Protein AF-A0A6S6RVY9-F1 (afdb_monomer_lite)

Foldseek 3Di:
DAPAPPVPPDADPPVPDPDDDDFDCVVPHDLVSLVVVLVVDAAPAEDEDADWDQAPPRFTAWPCLPVSVLVVLLVSVVRRYAYETERTPGPDDCVPPSNVVCCPPPPHSDSNYHYDYDDDPVD

Structure (mmCIF, N/CA/C/O backbone):
data_AF-A0A6S6RVY9-F1
#
_entry.id   AF-A0A6S6RVY9-F1
#
loop_
_atom_site.group_PDB
_atom_site.id
_atom_site.type_symbol
_atom_site.label_atom_id
_atom_site.label_alt_id
_atom_site.label_comp_id
_atom_site.label_asym_id
_atom_site.label_entity_id
_atom_site.label_seq_id
_atom_site.pdbx_PDB_ins_code
_atom_site.Cartn_x
_atom_site.Cartn_y
_atom_site.Cartn_z
_atom_site.occupancy
_atom_site.B_iso_or_equiv
_atom_site.auth_seq_id
_atom_site.auth_comp_id
_atom_site.auth_asym_id
_atom_site.auth_atom_id
_atom_site.pdbx_PDB_model_num
ATOM 1 N N . MET A 1 1 ? -2.354 11.358 9.213 1.00 67.19 1 MET A N 1
ATOM 2 C CA . MET A 1 1 ? -3.683 10.731 9.026 1.00 67.19 1 MET A CA 1
ATOM 3 C C . MET A 1 1 ? -4.571 10.751 10.278 1.00 67.19 1 MET A C 1
ATOM 5 O O . MET A 1 1 ? -5.687 11.242 10.182 1.00 67.19 1 MET A O 1
ATOM 9 N N . TYR A 1 2 ? -4.094 10.284 11.440 1.00 80.94 2 TYR A N 1
ATOM 10 C CA . TYR A 1 2 ? -4.879 10.172 12.687 1.00 80.94 2 TYR A CA 1
ATOM 11 C C . TYR A 1 2 ? -4.767 11.288 13.764 1.00 80.94 2 TYR A C 1
ATOM 13 O O . TYR A 1 2 ? -5.595 11.259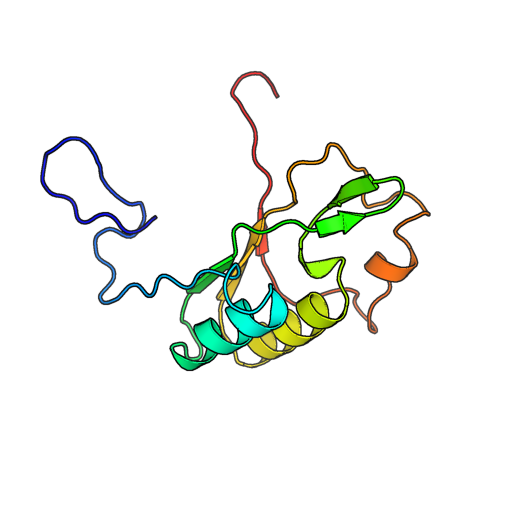 14.666 1.00 80.94 2 TYR A O 1
ATOM 21 N N . PRO A 1 3 ? -3.815 12.255 13.764 1.00 80.56 3 PRO A N 1
ATOM 22 C CA . PRO A 1 3 ? -3.598 13.126 14.929 1.00 80.56 3 PRO A CA 1
ATOM 23 C C . PRO A 1 3 ? -4.892 13.691 15.522 1.00 80.56 3 PRO A C 1
ATOM 25 O O . PRO A 1 3 ? -5.663 14.342 14.809 1.00 80.56 3 PRO A O 1
ATOM 28 N N . LYS A 1 4 ? -5.128 13.414 16.812 1.00 85.50 4 LYS A N 1
ATOM 29 C CA . LYS A 1 4 ? -6.283 13.946 17.536 1.00 85.50 4 LYS A CA 1
ATOM 30 C C . LYS A 1 4 ? -6.247 15.467 17.458 1.00 85.50 4 LYS A C 1
ATOM 32 O O . LYS A 1 4 ? -5.183 16.068 17.591 1.00 85.50 4 LYS A O 1
ATOM 37 N N . ASP A 1 5 ? -7.407 16.079 17.262 1.00 87.38 5 ASP A N 1
ATOM 38 C CA . ASP A 1 5 ? -7.510 17.532 17.295 1.00 87.38 5 ASP A CA 1
ATOM 39 C C . ASP A 1 5 ? -7.257 18.025 18.726 1.00 87.38 5 ASP A C 1
ATOM 41 O O . ASP A 1 5 ? -8.042 17.765 19.639 1.00 87.38 5 ASP A O 1
ATOM 45 N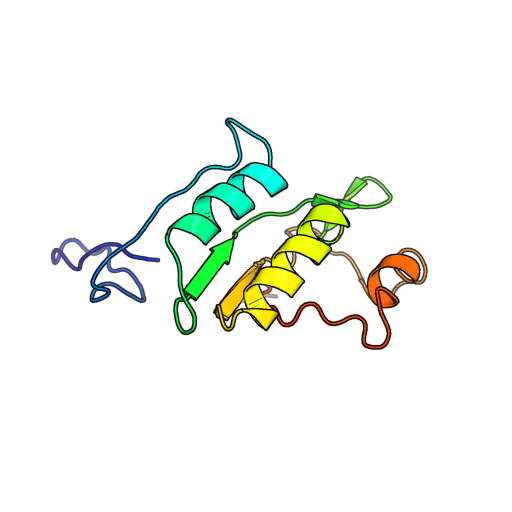 N . MET A 1 6 ? -6.115 18.681 18.920 1.00 87.94 6 MET A N 1
ATOM 46 C CA . MET A 1 6 ? -5.710 19.269 20.198 1.00 87.94 6 MET A CA 1
ATOM 47 C C . MET A 1 6 ? -5.816 20.800 20.192 1.00 87.94 6 MET A C 1
ATOM 49 O O . MET A 1 6 ? -5.389 21.434 21.153 1.00 87.94 6 MET A O 1
ATOM 53 N N . GLY A 1 7 ? -6.321 21.415 19.113 1.00 89.12 7 GLY A N 1
ATOM 54 C CA . GLY A 1 7 ? -6.342 22.876 18.966 1.00 89.12 7 GLY A CA 1
ATOM 55 C C . GLY A 1 7 ? -4.961 23.516 18.750 1.00 89.12 7 GLY A C 1
ATOM 56 O O . GLY A 1 7 ? -4.824 24.728 18.869 1.00 89.12 7 GLY A O 1
ATOM 57 N N . LEU A 1 8 ? -3.936 22.719 18.422 1.00 90.81 8 LEU A N 1
ATOM 58 C CA . LEU A 1 8 ? -2.542 23.162 18.241 1.00 90.81 8 LEU A CA 1
ATOM 59 C C . LEU A 1 8 ? -2.133 23.307 16.762 1.00 90.81 8 LEU A C 1
ATOM 61 O O . LEU A 1 8 ? -0.950 23.360 16.443 1.00 90.81 8 LEU A O 1
ATOM 65 N N . GLY A 1 9 ? -3.105 23.325 15.846 1.00 90.56 9 GLY A N 1
ATOM 66 C CA . GLY A 1 9 ? -2.858 23.473 14.406 1.00 90.56 9 GLY A CA 1
ATOM 67 C C . GLY A 1 9 ? -2.472 22.185 13.668 1.00 90.56 9 GLY A C 1
ATOM 68 O O . GLY A 1 9 ? -2.238 22.230 12.465 1.00 90.56 9 GLY A O 1
ATOM 69 N N . ILE A 1 10 ? -2.450 21.033 14.346 1.00 89.31 10 ILE A N 1
ATOM 70 C CA . ILE A 1 10 ? -2.264 19.714 13.724 1.00 89.31 10 ILE A CA 1
ATOM 71 C C . ILE A 1 10 ? -3.536 18.898 13.941 1.00 89.31 10 ILE A C 1
ATOM 73 O O . ILE A 1 10 ? -3.857 18.528 15.070 1.00 89.31 10 ILE A O 1
ATOM 77 N N . LYS A 1 11 ? -4.251 18.609 12.852 1.00 89.75 11 LYS A N 1
ATOM 78 C CA . LYS A 1 11 ? -5.495 17.835 12.857 1.00 89.75 11 LYS A CA 1
ATOM 79 C C . LYS A 1 11 ? -5.446 16.763 11.777 1.00 89.75 11 LYS A C 1
ATOM 81 O O . LYS A 1 11 ? -5.224 17.063 10.606 1.00 89.75 11 LYS A O 1
ATOM 86 N N . GLY A 1 12 ? -5.622 15.506 12.172 1.00 89.81 12 GLY A N 1
ATOM 87 C CA . GLY A 1 12 ? -5.717 14.389 11.238 1.00 89.81 12 GLY A CA 1
ATOM 88 C C . GLY A 1 12 ? -7.025 14.399 10.449 1.00 89.81 12 GLY A C 1
ATOM 89 O O . GLY A 1 12 ? -8.046 14.862 10.944 1.00 89.81 12 GLY A O 1
ATOM 90 N N . LEU A 1 13 ? -7.008 13.823 9.244 1.00 89.62 13 LEU A N 1
ATOM 91 C CA . LEU A 1 13 ? -8.215 13.610 8.438 1.00 89.62 13 LEU A CA 1
ATOM 92 C C . LEU A 1 13 ? -9.242 12.739 9.180 1.00 89.62 13 LEU A C 1
ATOM 94 O O . LEU A 1 13 ? -10.438 12.992 9.103 1.00 89.62 13 LEU A O 1
ATOM 98 N N . VAL A 1 14 ? -8.759 11.751 9.941 1.00 89.94 14 VAL A N 1
ATOM 99 C CA . VAL A 1 14 ? -9.586 10.797 10.698 1.00 89.94 14 VAL A CA 1
ATOM 100 C C . VAL A 1 14 ? -9.379 10.976 12.207 1.00 89.94 14 VAL A C 1
ATOM 102 O O . VAL A 1 14 ? -9.232 10.018 12.957 1.00 89.94 14 VAL A O 1
ATOM 105 N N . HIS A 1 15 ? -9.333 12.231 12.666 1.00 89.12 15 HIS A N 1
ATOM 106 C CA . HIS A 1 15 ? -9.042 12.604 14.061 1.00 89.12 15 HIS A CA 1
ATOM 107 C C . HIS A 1 15 ? -10.074 12.115 15.102 1.00 89.12 15 HIS A C 1
ATOM 109 O O . HIS A 1 15 ? -9.879 12.330 16.299 1.00 89.12 15 HIS A O 1
ATOM 115 N N . GLY A 1 16 ? -11.191 11.537 14.650 1.00 88.75 16 GLY A N 1
ATOM 116 C CA . GLY A 1 16 ? -12.243 10.947 15.479 1.00 88.75 16 GLY A CA 1
ATOM 117 C C . GLY A 1 16 ? -12.338 9.423 15.380 1.00 88.75 16 GLY A C 1
ATOM 118 O O . GLY A 1 16 ? -13.316 8.874 15.868 1.00 88.75 16 GLY A O 1
ATOM 119 N N . ALA A 1 17 ? -11.384 8.745 14.730 1.00 87.31 17 ALA A N 1
ATOM 120 C CA . ALA A 1 17 ? -11.364 7.283 14.720 1.00 87.31 17 ALA A CA 1
ATOM 121 C C . ALA A 1 17 ? -11.141 6.724 16.137 1.00 87.31 17 ALA A C 1
ATOM 123 O O . ALA A 1 17 ? -10.417 7.315 16.939 1.00 87.31 17 ALA A O 1
ATOM 124 N N . ASP A 1 18 ? -11.730 5.564 16.425 1.00 87.06 18 ASP A N 1
ATOM 125 C CA . ASP A 1 18 ? -11.644 4.942 17.750 1.00 87.06 18 ASP A CA 1
ATOM 126 C C . ASP A 1 18 ? -10.241 4.408 18.059 1.00 87.06 18 ASP A C 1
ATOM 128 O O . ASP A 1 18 ? -9.806 4.374 19.211 1.00 87.06 18 ASP A O 1
ATOM 132 N N . THR A 1 19 ? -9.521 3.929 17.043 1.00 89.81 19 THR A N 1
ATOM 133 C CA . THR A 1 19 ? -8.200 3.315 17.206 1.00 89.81 19 THR A CA 1
ATOM 134 C C . THR A 1 19 ? -7.350 3.504 15.955 1.00 89.81 19 THR A C 1
ATOM 136 O O . THR A 1 19 ? -7.849 3.502 14.833 1.00 89.81 19 THR A O 1
ATOM 139 N N . PHE A 1 20 ? -6.039 3.646 16.160 1.00 91.44 20 PHE A N 1
ATOM 140 C CA . PHE A 1 20 ? -5.038 3.695 15.101 1.00 91.44 20 PHE A CA 1
ATOM 141 C C . PHE A 1 20 ? -3.854 2.796 15.455 1.00 91.44 20 PHE A C 1
ATOM 143 O O . PHE A 1 20 ? -3.271 2.920 16.534 1.00 91.44 20 PHE A O 1
ATOM 150 N N . TYR A 1 21 ? -3.468 1.932 14.517 1.00 93.19 21 TYR A N 1
ATOM 151 C CA . TYR A 1 21 ? -2.293 1.077 14.633 1.00 93.19 21 TYR A CA 1
ATOM 152 C C . TYR A 1 21 ? -1.211 1.544 13.658 1.00 93.19 21 TYR A C 1
ATOM 154 O O . TYR A 1 21 ? -1.398 1.518 12.445 1.00 93.19 21 TYR A O 1
ATOM 162 N N . GLY A 1 22 ? -0.060 1.955 14.193 1.00 93.44 22 GLY A N 1
ATOM 163 C CA . GLY A 1 22 ? 1.133 2.244 13.399 1.00 93.44 22 GLY A CA 1
ATOM 164 C C . GLY A 1 22 ? 2.039 1.019 13.330 1.00 93.44 22 GLY A C 1
ATOM 165 O O . GLY A 1 22 ? 2.536 0.562 14.360 1.00 93.44 22 GLY A O 1
ATOM 166 N N . VAL A 1 23 ? 2.285 0.498 12.127 1.00 94.88 23 VAL A N 1
ATOM 167 C CA . VAL A 1 23 ? 3.199 -0.631 11.905 1.00 94.88 23 VAL A CA 1
ATOM 168 C C . VAL A 1 23 ? 4.272 -0.219 10.904 1.00 94.88 23 VAL A C 1
ATOM 170 O O . VAL A 1 23 ? 3.967 0.208 9.798 1.00 94.88 23 VAL A O 1
ATOM 173 N N . SER A 1 24 ? 5.539 -0.348 11.299 1.00 93.69 24 SER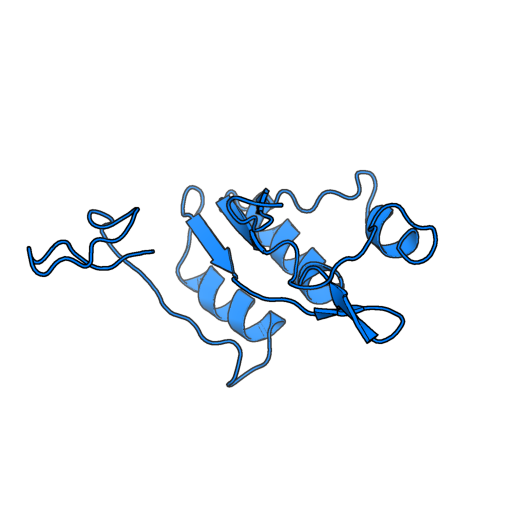 A N 1
ATOM 174 C CA . SER A 1 24 ? 6.681 -0.118 10.410 1.00 93.69 24 SER A CA 1
ATOM 175 C C . SER A 1 24 ? 7.069 -1.409 9.694 1.00 93.69 24 SER A C 1
ATOM 177 O O . SER A 1 24 ? 7.111 -2.474 10.316 1.00 93.69 24 SER A O 1
ATOM 179 N N . GLU A 1 25 ? 7.411 -1.311 8.410 1.00 92.50 25 GLU A N 1
ATOM 180 C CA . GLU A 1 25 ? 8.019 -2.419 7.668 1.00 92.50 25 GLU A CA 1
ATOM 181 C C . GLU A 1 25 ? 9.497 -2.649 8.016 1.00 92.50 25 GLU A C 1
ATOM 183 O O . GLU A 1 25 ? 9.990 -3.762 7.847 1.00 92.50 25 GLU A O 1
ATOM 188 N N . ALA A 1 26 ? 10.206 -1.637 8.533 1.00 91.31 26 ALA A N 1
ATOM 189 C CA . ALA A 1 26 ? 11.661 -1.674 8.713 1.00 91.31 26 ALA A CA 1
ATOM 190 C C . ALA A 1 26 ? 12.182 -2.892 9.510 1.00 91.31 26 ALA A C 1
ATOM 192 O O . ALA A 1 26 ? 13.217 -3.436 9.129 1.00 91.31 26 ALA A O 1
ATOM 193 N N . PRO A 1 27 ? 11.495 -3.385 10.565 1.00 91.94 27 PRO A N 1
ATOM 194 C CA . PRO A 1 27 ? 11.987 -4.525 11.340 1.00 91.94 27 PRO A CA 1
ATOM 195 C C . PRO A 1 27 ? 11.893 -5.886 10.637 1.00 91.94 27 PRO A C 1
ATOM 197 O O . PRO A 1 27 ? 12.561 -6.822 11.064 1.00 91.94 27 PRO A O 1
ATOM 200 N N . ALA A 1 28 ? 11.019 -6.041 9.637 1.00 86.94 28 ALA A N 1
ATOM 201 C CA . ALA A 1 28 ? 10.657 -7.364 9.109 1.00 86.94 28 ALA A CA 1
ATOM 202 C C . ALA A 1 28 ? 10.509 -7.421 7.579 1.00 86.94 28 ALA A C 1
ATOM 204 O O . ALA A 1 28 ? 10.242 -8.489 7.024 1.00 86.94 28 ALA A O 1
ATOM 205 N N . GLY A 1 29 ? 10.672 -6.288 6.899 1.00 92.94 29 GLY A N 1
ATOM 206 C CA . GLY A 1 29 ? 10.354 -6.127 5.491 1.00 92.94 29 GLY A CA 1
ATOM 207 C C . GLY A 1 29 ? 8.856 -5.953 5.239 1.00 92.94 29 GLY A C 1
ATOM 208 O O . GLY A 1 29 ? 7.999 -6.200 6.091 1.00 92.94 29 GLY A O 1
ATOM 209 N N . ARG A 1 30 ? 8.545 -5.530 4.018 1.00 93.88 30 ARG A N 1
ATOM 210 C CA . ARG A 1 30 ? 7.228 -5.035 3.624 1.00 93.88 30 ARG A CA 1
ATOM 211 C C . ARG A 1 30 ? 6.077 -6.013 3.801 1.00 93.88 30 ARG A C 1
ATOM 213 O O . ARG A 1 30 ? 5.092 -5.689 4.452 1.00 93.88 30 ARG A O 1
ATOM 220 N N . VAL A 1 31 ? 6.223 -7.221 3.251 1.00 96.12 31 VAL A N 1
ATOM 221 C CA . VAL A 1 31 ? 5.191 -8.272 3.312 1.00 96.12 31 VAL A CA 1
ATOM 222 C C . VAL A 1 31 ? 4.875 -8.615 4.767 1.00 96.12 31 VAL A C 1
ATOM 224 O O . VAL A 1 31 ? 3.714 -8.657 5.153 1.00 96.12 31 VAL A O 1
ATOM 227 N N . ASN A 1 32 ? 5.904 -8.784 5.602 1.00 96.31 32 ASN A N 1
ATOM 228 C CA . ASN A 1 32 ? 5.723 -9.116 7.014 1.00 96.31 32 ASN A CA 1
ATOM 229 C C . ASN A 1 32 ? 5.147 -7.944 7.819 1.00 96.31 32 ASN A C 1
ATOM 231 O O . ASN A 1 32 ? 4.351 -8.164 8.731 1.00 96.31 32 ASN A O 1
ATOM 235 N N . GLY A 1 33 ? 5.524 -6.705 7.489 1.00 96.69 33 GLY A N 1
ATOM 236 C CA . GLY A 1 33 ? 4.923 -5.500 8.061 1.00 96.69 33 GLY A CA 1
ATOM 237 C C . GLY A 1 33 ? 3.425 -5.420 7.766 1.00 96.69 33 GLY A C 1
ATOM 238 O O . GLY A 1 33 ? 2.632 -5.233 8.688 1.00 96.69 33 GLY A O 1
ATOM 239 N N . ILE A 1 34 ? 3.037 -5.660 6.510 1.00 97.31 34 ILE A N 1
ATOM 240 C CA . ILE A 1 34 ? 1.633 -5.726 6.085 1.00 97.31 34 ILE A CA 1
ATOM 241 C C . ILE A 1 34 ? 0.910 -6.867 6.806 1.00 97.31 34 ILE A C 1
ATOM 243 O O . ILE A 1 34 ? -0.086 -6.623 7.479 1.00 97.31 34 ILE A O 1
ATOM 247 N N . ALA A 1 35 ? 1.455 -8.085 6.783 1.00 97.06 35 ALA A N 1
ATOM 248 C CA . ALA A 1 35 ? 0.871 -9.234 7.475 1.00 97.06 35 ALA A CA 1
ATOM 249 C C . ALA A 1 35 ? 0.677 -8.980 8.977 1.00 97.06 35 ALA A C 1
ATOM 251 O O . ALA A 1 35 ? -0.299 -9.432 9.572 1.00 97.06 35 ALA A O 1
ATOM 252 N N . LYS A 1 36 ? 1.599 -8.251 9.616 1.00 97.19 36 LYS A N 1
ATOM 253 C CA . LYS A 1 36 ? 1.470 -7.851 11.020 1.00 97.19 36 LYS A CA 1
ATOM 254 C C . LYS A 1 36 ? 0.354 -6.827 11.220 1.00 97.19 36 LYS A C 1
ATOM 256 O O . LYS A 1 36 ? -0.376 -6.952 12.197 1.00 97.19 36 LYS A O 1
ATOM 261 N N . ALA A 1 37 ? 0.227 -5.840 10.335 1.00 96.62 37 ALA A N 1
ATOM 262 C CA . ALA A 1 37 ? -0.825 -4.829 10.409 1.00 96.62 37 ALA A CA 1
ATOM 263 C C . ALA A 1 37 ? -2.221 -5.439 10.227 1.00 96.62 37 ALA A C 1
ATOM 265 O O . ALA A 1 37 ? -3.116 -5.154 11.019 1.00 96.62 37 ALA A O 1
ATOM 266 N N . LEU A 1 38 ? -2.382 -6.345 9.260 1.00 97.25 38 LEU A N 1
ATOM 267 C CA . LEU A 1 38 ? -3.666 -6.982 8.955 1.00 97.25 38 LEU A CA 1
ATOM 268 C C . LEU A 1 38 ? -4.242 -7.791 10.130 1.00 97.25 38 LEU A C 1
ATOM 270 O O . LEU A 1 38 ? -5.454 -7.908 10.245 1.00 97.25 38 LEU A O 1
ATOM 274 N N . LYS A 1 39 ? -3.409 -8.277 11.062 1.00 97.19 39 LYS A N 1
ATOM 275 C CA . LYS A 1 39 ? -3.871 -8.984 12.277 1.00 97.19 39 LYS A CA 1
ATOM 276 C C . LYS A 1 39 ? -4.703 -8.120 13.228 1.00 97.19 39 LYS A C 1
ATOM 278 O O . LYS A 1 39 ? -5.343 -8.667 14.121 1.00 97.19 39 LYS A O 1
ATOM 283 N N . TYR A 1 40 ? -4.651 -6.798 13.084 1.00 96.62 40 TYR A N 1
ATOM 284 C CA . TYR A 1 40 ? -5.429 -5.865 13.898 1.00 96.62 40 TYR A CA 1
ATOM 285 C C . TYR A 1 40 ? -6.760 -5.472 13.256 1.00 96.62 40 TYR A C 1
ATOM 287 O O . TYR A 1 40 ? -7.538 -4.765 13.892 1.00 96.62 40 TYR A O 1
ATOM 295 N N . LEU A 1 41 ? -6.999 -5.881 12.009 1.00 97.12 41 LEU A N 1
ATOM 296 C CA . LEU A 1 41 ? -8.086 -5.373 11.185 1.00 97.12 41 LEU A CA 1
ATOM 297 C C . LEU A 1 41 ? -9.113 -6.464 10.885 1.00 97.12 41 LEU A C 1
ATOM 299 O O . LEU A 1 41 ? -8.818 -7.660 10.894 1.00 97.12 41 LEU A O 1
ATOM 303 N N . ARG A 1 42 ? -10.331 -6.027 10.597 1.00 96.88 42 ARG A N 1
ATOM 304 C CA . ARG A 1 42 ? -11.462 -6.846 10.151 1.00 96.88 42 ARG A CA 1
ATOM 305 C C . ARG A 1 42 ? -12.142 -6.185 8.953 1.00 96.88 42 ARG A C 1
ATOM 307 O O . ARG A 1 42 ? -11.844 -5.042 8.611 1.00 96.88 42 ARG A O 1
ATOM 314 N N . ALA A 1 43 ? -13.076 -6.901 8.330 1.00 98.31 43 ALA A N 1
ATOM 315 C CA . ALA A 1 43 ? -13.881 -6.367 7.236 1.00 98.31 43 ALA A CA 1
ATOM 316 C C . ALA A 1 43 ? -14.494 -4.999 7.601 1.00 98.31 43 ALA A C 1
ATOM 318 O O . ALA A 1 43 ? -15.069 -4.842 8.682 1.00 98.31 43 ALA A O 1
ATOM 319 N N . GLY A 1 44 ? -14.369 -4.027 6.698 1.00 96.94 44 GLY A N 1
ATOM 320 C CA . GLY A 1 44 ? -14.807 -2.641 6.878 1.00 96.94 44 GLY A CA 1
ATOM 321 C C . GLY A 1 44 ? -13.755 -1.693 7.463 1.00 96.94 44 GLY A C 1
ATOM 322 O O . GLY A 1 44 ? -13.913 -0.480 7.326 1.00 96.94 44 GLY A O 1
ATOM 323 N N . ASP A 1 45 ? -12.674 -2.202 8.062 1.00 96.88 45 ASP A N 1
ATOM 324 C CA . ASP A 1 45 ? -11.572 -1.348 8.511 1.00 96.88 45 ASP A CA 1
ATOM 325 C C . ASP A 1 45 ? -10.743 -0.839 7.321 1.00 96.88 45 ASP A C 1
ATOM 327 O O . ASP A 1 45 ? -10.677 -1.465 6.258 1.00 96.88 45 ASP A O 1
ATOM 331 N N . VAL A 1 46 ? -10.073 0.301 7.514 1.00 96.62 46 VAL A N 1
ATOM 332 C CA . VAL A 1 46 ? -9.205 0.919 6.504 1.00 96.62 46 VAL A CA 1
ATOM 333 C C . VAL A 1 46 ? -7.745 0.614 6.810 1.00 96.62 46 VAL A C 1
ATOM 335 O O . VAL A 1 46 ? -7.243 0.936 7.890 1.00 96.62 46 VAL A O 1
ATOM 338 N N . PHE A 1 47 ? -7.039 0.064 5.826 1.00 97.69 47 PHE A N 1
ATOM 339 C CA . PHE A 1 47 ? -5.599 -0.139 5.869 1.00 97.69 47 PHE A CA 1
ATOM 340 C C . PHE A 1 47 ? -4.906 0.757 4.848 1.00 97.69 47 PHE A C 1
ATOM 342 O O . PHE A 1 47 ? -5.200 0.688 3.659 1.00 97.69 47 PHE A O 1
ATOM 349 N N . ILE A 1 48 ? -3.956 1.576 5.302 1.00 96.56 48 ILE A N 1
ATOM 350 C CA . ILE A 1 48 ? -3.118 2.382 4.410 1.00 96.56 48 ILE A CA 1
ATOM 351 C C . ILE A 1 48 ? -1.671 1.928 4.540 1.00 96.56 48 ILE A C 1
ATOM 353 O O . ILE A 1 48 ? -1.134 1.905 5.650 1.00 96.56 48 ILE A O 1
ATOM 357 N N . TYR A 1 49 ? -1.025 1.631 3.412 1.00 95.50 49 TYR A N 1
ATOM 358 C CA . TYR A 1 49 ? 0.430 1.520 3.358 1.00 95.50 49 TYR A CA 1
ATOM 359 C C . TYR A 1 49 ? 1.032 2.543 2.388 1.00 95.50 49 TYR A C 1
ATOM 361 O O . TYR A 1 49 ? 0.845 2.508 1.171 1.00 95.50 49 TYR A O 1
ATOM 369 N N . GLU A 1 50 ? 1.807 3.466 2.952 1.00 93.25 50 GLU A N 1
ATOM 370 C CA . GLU A 1 50 ? 2.553 4.497 2.226 1.00 93.25 50 GLU A CA 1
ATOM 371 C C . GLU A 1 50 ? 3.926 3.950 1.820 1.00 93.25 50 GLU A C 1
ATOM 373 O O . GLU A 1 50 ? 4.966 4.357 2.331 1.00 9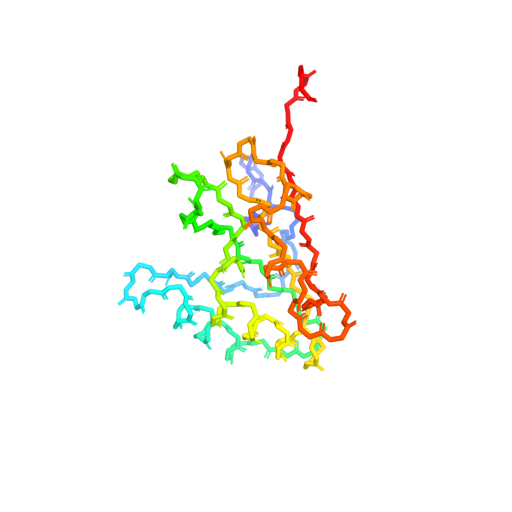3.25 50 GLU A O 1
ATOM 378 N N . LEU A 1 51 ? 3.919 2.941 0.949 1.00 95.81 51 LEU A N 1
ATOM 379 C CA . LEU A 1 51 ? 5.116 2.197 0.561 1.00 95.81 51 LEU A CA 1
ATOM 380 C C . LEU A 1 51 ? 5.302 2.204 -0.956 1.00 95.81 51 LEU A C 1
ATOM 382 O O . LEU A 1 51 ? 4.350 2.325 -1.723 1.00 95.81 51 LEU A O 1
ATOM 386 N N . GLN A 1 52 ? 6.545 2.006 -1.379 1.00 95.25 52 GLN A N 1
ATOM 387 C CA . GLN A 1 52 ? 6.947 1.887 -2.778 1.00 95.25 52 GLN A CA 1
ATOM 388 C C . GLN A 1 52 ? 7.929 0.726 -2.943 1.00 95.25 52 GLN A C 1
ATOM 390 O O . GLN A 1 52 ? 8.476 0.215 -1.963 1.00 95.25 52 GLN A O 1
ATOM 395 N N . SER A 1 53 ? 8.144 0.285 -4.178 1.00 94.69 53 SER A N 1
ATOM 396 C CA . SER A 1 53 ? 9.145 -0.730 -4.514 1.00 94.69 53 SER A CA 1
ATOM 397 C C . SER A 1 53 ? 10.114 -0.217 -5.574 1.00 94.69 53 SER A C 1
ATOM 399 O O . SER A 1 53 ? 9.909 0.848 -6.155 1.00 94.69 53 SER A O 1
ATOM 401 N N . MET A 1 54 ? 11.180 -0.979 -5.810 1.00 94.62 54 MET A N 1
ATOM 402 C CA . MET A 1 54 ? 12.112 -0.733 -6.903 1.00 94.62 54 MET A CA 1
ATOM 403 C C . MET A 1 54 ? 11.681 -1.565 -8.114 1.00 94.62 54 MET A C 1
ATOM 405 O O . MET A 1 54 ? 11.724 -2.795 -8.073 1.00 94.62 54 MET A O 1
ATOM 409 N N . GLY A 1 55 ? 11.239 -0.891 -9.171 1.00 90.88 55 GLY A N 1
ATOM 410 C CA . GLY A 1 55 ? 10.868 -1.471 -10.458 1.00 90.88 55 GLY A CA 1
ATOM 411 C C . GLY A 1 55 ? 11.962 -1.261 -11.510 1.00 90.88 55 GLY A C 1
ATOM 412 O O . GLY A 1 55 ? 12.924 -0.532 -11.269 1.00 90.88 55 GLY A O 1
ATOM 413 N N . PRO A 1 56 ? 11.867 -1.905 -12.679 1.00 87.56 56 PRO A N 1
ATOM 414 C CA . PRO A 1 56 ? 12.830 -1.740 -13.766 1.00 87.56 56 PRO A CA 1
ATOM 415 C C . PRO A 1 56 ? 12.673 -0.378 -14.473 1.00 87.56 56 PRO A C 1
ATOM 417 O O . PRO A 1 56 ? 11.543 0.018 -14.731 1.00 87.56 56 PRO A O 1
ATOM 420 N N . PRO A 1 57 ? 13.761 0.315 -14.878 1.00 83.88 57 PRO A N 1
ATOM 421 C CA . PRO A 1 57 ? 15.184 0.068 -14.620 1.00 83.88 57 PRO A CA 1
ATOM 422 C C . PRO A 1 57 ? 15.700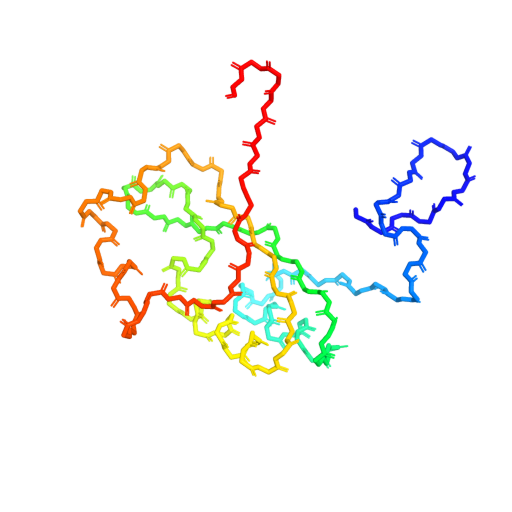 0.870 -13.400 1.00 83.88 57 PRO A C 1
ATOM 424 O O . PRO A 1 57 ? 16.454 1.828 -13.550 1.00 83.88 57 PRO A O 1
ATOM 427 N N . ASN A 1 58 ? 15.320 0.464 -12.187 1.00 88.38 58 ASN A N 1
ATOM 428 C CA . ASN A 1 58 ? 15.555 1.146 -10.902 1.00 88.38 58 ASN A CA 1
ATOM 429 C C . ASN A 1 58 ? 14.750 2.436 -10.704 1.00 88.38 58 ASN A C 1
ATOM 431 O O . ASN A 1 58 ? 15.279 3.492 -10.349 1.00 88.38 58 ASN A O 1
ATOM 435 N N . ARG A 1 59 ? 13.443 2.336 -10.926 1.00 93.44 59 ARG A N 1
ATOM 436 C CA . ARG A 1 59 ? 12.485 3.421 -10.728 1.00 93.44 59 ARG A CA 1
ATOM 437 C C . ARG A 1 59 ? 11.524 3.069 -9.605 1.00 93.44 59 ARG A C 1
ATOM 439 O O . ARG A 1 59 ? 11.207 1.898 -9.402 1.00 93.44 59 ARG A O 1
ATOM 446 N N . TYR A 1 60 ? 11.083 4.073 -8.853 1.00 96.12 60 TYR A N 1
ATOM 447 C CA . TYR A 1 60 ? 10.097 3.839 -7.806 1.00 96.12 60 TYR A CA 1
ATOM 448 C C . TYR A 1 60 ? 8.745 3.520 -8.433 1.00 96.12 60 TYR A C 1
ATOM 450 O O . TYR A 1 60 ? 8.226 4.277 -9.243 1.00 96.12 60 TYR A O 1
ATOM 458 N N . VAL A 1 61 ? 8.183 2.390 -8.038 1.00 96.56 61 VAL A N 1
ATOM 459 C CA . VAL A 1 61 ? 6.893 1.886 -8.514 1.00 96.56 61 VAL A CA 1
ATOM 460 C C . VAL A 1 61 ? 5.999 1.597 -7.311 1.00 96.56 61 VAL A C 1
ATOM 462 O O . VAL A 1 61 ? 6.497 1.567 -6.173 1.00 96.56 61 VAL A O 1
ATOM 465 N N . PRO A 1 62 ? 4.694 1.357 -7.518 1.00 96.44 62 PRO A N 1
ATOM 466 C CA . PRO A 1 62 ? 3.826 0.907 -6.446 1.00 96.44 62 PRO A CA 1
ATOM 467 C C . PRO A 1 62 ? 4.410 -0.293 -5.691 1.00 96.44 62 PRO A C 1
ATOM 469 O O . PRO A 1 62 ? 5.079 -1.163 -6.255 1.00 96.44 62 PRO A O 1
ATOM 472 N N . ALA A 1 63 ? 4.151 -0.359 -4.387 1.00 96.75 63 ALA A N 1
ATOM 473 C CA . ALA A 1 63 ? 4.675 -1.429 -3.547 1.00 96.75 63 ALA A CA 1
ATOM 474 C C . ALA A 1 63 ? 4.241 -2.828 -4.054 1.00 96.75 63 ALA A C 1
ATOM 476 O O . ALA A 1 63 ? 5.031 -3.782 -4.070 1.00 96.75 63 ALA A O 1
ATOM 477 N N . ASP A 1 64 ? 2.991 -2.961 -4.489 1.00 95.56 64 ASP A N 1
ATOM 478 C CA . ASP A 1 64 ? 2.430 -4.206 -5.025 1.00 95.56 64 ASP A CA 1
ATOM 479 C C . ASP A 1 64 ? 3.083 -4.657 -6.348 1.00 95.56 64 ASP A C 1
ATOM 481 O O . ASP A 1 64 ? 2.813 -5.760 -6.812 1.00 95.56 64 ASP A O 1
ATOM 485 N N . TYR A 1 65 ? 4.028 -3.904 -6.926 1.00 95.31 65 TYR A N 1
ATOM 486 C CA . TYR A 1 65 ? 4.905 -4.445 -7.964 1.00 95.31 65 TYR A CA 1
ATOM 487 C C . TYR A 1 65 ? 5.647 -5.702 -7.474 1.00 95.31 65 TYR A C 1
ATOM 489 O O . TYR A 1 65 ? 5.832 -6.649 -8.234 1.00 95.31 65 TYR A O 1
ATOM 497 N N . GLN A 1 66 ? 5.985 -5.802 -6.183 1.00 94.81 66 GLN A N 1
ATOM 498 C CA . GLN A 1 66 ? 6.417 -7.076 -5.597 1.00 94.81 66 GLN A CA 1
ATOM 499 C C . GLN A 1 66 ? 5.223 -8.026 -5.468 1.00 94.81 66 GLN A C 1
ATOM 501 O O . GLN A 1 66 ? 4.292 -7.739 -4.716 1.00 94.81 66 GLN A O 1
ATOM 506 N N . LYS A 1 67 ? 5.293 -9.195 -6.118 1.00 94.25 67 LYS A N 1
ATOM 507 C CA . LYS A 1 67 ? 4.187 -10.167 -6.158 1.00 94.25 67 LYS A CA 1
ATOM 508 C C . LYS A 1 67 ? 3.636 -10.530 -4.775 1.00 94.25 67 LYS A C 1
ATOM 510 O O . LYS A 1 67 ? 2.437 -10.470 -4.578 1.00 94.25 67 LYS A O 1
ATOM 515 N N . ALA A 1 68 ? 4.498 -10.803 -3.797 1.00 95.94 68 ALA A N 1
ATOM 516 C CA . ALA A 1 68 ? 4.048 -11.151 -2.446 1.00 95.94 68 ALA A CA 1
ATOM 517 C C . ALA A 1 68 ? 3.228 -10.040 -1.759 1.00 95.94 68 ALA A C 1
ATOM 519 O O . ALA A 1 68 ? 2.417 -10.331 -0.888 1.00 95.94 68 ALA A O 1
ATOM 520 N N . VAL A 1 69 ? 3.432 -8.771 -2.136 1.00 97.00 69 VAL A N 1
ATOM 521 C CA . VAL A 1 69 ? 2.593 -7.674 -1.637 1.00 97.00 69 VAL A CA 1
ATOM 522 C C . VAL A 1 69 ? 1.308 -7.540 -2.433 1.00 97.00 69 VAL A C 1
ATOM 524 O O . VAL A 1 69 ? 0.275 -7.261 -1.847 1.00 97.00 69 VAL A O 1
ATOM 527 N N . TRP A 1 70 ? 1.342 -7.803 -3.735 1.00 96.69 70 TRP A N 1
ATOM 528 C CA . TRP A 1 70 ? 0.116 -7.928 -4.518 1.00 96.69 70 TRP A CA 1
ATOM 529 C C . TRP A 1 70 ? -0.807 -9.020 -3.953 1.00 96.69 70 TRP A C 1
ATOM 531 O O . TRP A 1 70 ? -1.978 -8.750 -3.708 1.00 96.69 70 TRP A O 1
ATOM 541 N N . ASP A 1 71 ? -0.255 -10.206 -3.672 1.00 96.06 71 ASP A N 1
ATOM 542 C CA . ASP A 1 71 ? -1.001 -11.371 -3.181 1.00 96.06 71 ASP A CA 1
ATOM 543 C C . ASP A 1 71 ? -1.658 -11.081 -1.819 1.00 96.06 71 ASP A C 1
ATOM 545 O O . ASP A 1 71 ? -2.869 -11.222 -1.675 1.00 96.06 71 ASP A O 1
ATOM 549 N N . ILE A 1 72 ? -0.893 -10.585 -0.836 1.00 97.31 72 ILE A N 1
ATOM 550 C CA . ILE A 1 72 ? -1.443 -10.278 0.497 1.00 97.31 72 ILE A CA 1
ATOM 551 C C . ILE A 1 72 ? -2.426 -9.096 0.481 1.00 97.31 72 ILE A C 1
ATOM 553 O O . ILE A 1 72 ? -3.332 -9.033 1.310 1.00 97.31 72 ILE A O 1
ATOM 557 N N . THR A 1 73 ? -2.272 -8.154 -0.455 1.00 97.56 73 THR A N 1
ATOM 558 C CA . THR A 1 73 ? -3.247 -7.076 -0.649 1.00 97.56 73 THR A CA 1
ATOM 559 C C . THR A 1 73 ? -4.561 -7.626 -1.191 1.00 97.56 73 THR A C 1
ATOM 561 O O . THR A 1 73 ? -5.609 -7.263 -0.663 1.00 97.56 73 THR A O 1
ATOM 564 N N . LYS A 1 74 ? -4.513 -8.538 -2.171 1.00 96.75 74 LYS A N 1
ATOM 565 C CA . LYS A 1 74 ? -5.707 -9.213 -2.695 1.00 96.75 74 LYS A CA 1
ATOM 566 C C . LYS A 1 74 ? -6.411 -10.029 -1.609 1.00 96.75 74 LYS A C 1
ATOM 568 O O . LYS A 1 74 ? -7.618 -9.915 -1.446 1.00 96.75 74 LYS A O 1
ATOM 573 N N . GLU A 1 75 ? -5.666 -10.771 -0.792 1.00 96.50 75 GLU A N 1
ATOM 574 C CA . GLU A 1 75 ? -6.242 -11.487 0.356 1.00 96.50 75 GLU A CA 1
ATOM 575 C C . GLU A 1 75 ? -6.940 -10.541 1.349 1.00 96.50 75 GLU A C 1
ATOM 577 O O . GLU A 1 75 ? -8.017 -10.853 1.859 1.00 96.50 75 GLU A O 1
ATOM 582 N N . ALA A 1 76 ? -6.354 -9.371 1.623 1.00 98.19 76 ALA A N 1
ATOM 583 C CA . ALA A 1 76 ? -6.944 -8.386 2.526 1.00 98.19 76 ALA A CA 1
ATOM 584 C C . ALA A 1 76 ? -8.238 -7.774 1.964 1.00 98.19 76 ALA A C 1
ATOM 586 O O . ALA A 1 76 ? -9.219 -7.635 2.700 1.00 98.19 76 ALA A O 1
ATOM 587 N N . THR A 1 77 ? -8.256 -7.419 0.679 1.00 98.00 77 THR A N 1
ATOM 588 C CA . THR A 1 77 ? -9.443 -6.840 0.031 1.00 98.00 77 THR A CA 1
ATOM 589 C C . THR A 1 77 ? -10.553 -7.873 -0.137 1.00 98.00 77 THR A C 1
ATOM 591 O O . THR A 1 77 ? -11.709 -7.559 0.143 1.00 98.00 77 THR A O 1
ATOM 594 N N . ASP A 1 78 ? -10.217 -9.126 -0.455 1.00 97.00 78 ASP A N 1
ATOM 595 C CA . ASP A 1 78 ? -11.164 -10.250 -0.476 1.00 97.00 78 ASP A CA 1
ATOM 596 C C . ASP A 1 78 ? -11.754 -10.538 0.914 1.00 97.00 78 ASP A C 1
ATOM 598 O O . ASP A 1 78 ? -12.921 -10.914 1.035 1.00 97.00 78 ASP A O 1
ATOM 602 N N . ALA A 1 79 ? -10.989 -10.296 1.984 1.00 98.25 79 ALA A N 1
ATOM 603 C CA . ALA A 1 79 ? -11.476 -10.344 3.364 1.00 98.25 79 ALA A CA 1
ATOM 604 C C . ALA A 1 79 ? -12.327 -9.119 3.768 1.00 98.25 79 ALA A C 1
ATOM 606 O O . ALA A 1 79 ? -12.768 -9.022 4.916 1.00 98.25 79 ALA A O 1
ATOM 607 N N . GLY A 1 80 ? -12.570 -8.179 2.849 1.00 98.44 80 GLY A N 1
ATOM 608 C CA . GLY A 1 80 ? -13.403 -6.996 3.055 1.00 98.44 80 GLY A CA 1
ATOM 609 C C . GLY A 1 80 ? -12.697 -5.820 3.733 1.00 98.44 80 GLY A C 1
ATOM 610 O O . GLY A 1 80 ? -13.378 -4.901 4.191 1.00 98.44 80 GLY A O 1
ATOM 611 N N . ILE A 1 81 ? -11.365 -5.829 3.843 1.00 98.69 81 ILE A N 1
ATOM 612 C CA . ILE A 1 81 ? -10.587 -4.681 4.337 1.00 98.69 81 ILE A CA 1
ATOM 613 C C . ILE A 1 81 ? -10.430 -3.667 3.200 1.00 98.69 81 ILE A C 1
ATOM 615 O O . ILE A 1 81 ? -10.073 -4.020 2.077 1.00 98.69 81 ILE A O 1
ATOM 619 N N . ILE A 1 82 ? -10.654 -2.387 3.490 1.00 98.50 82 ILE A N 1
ATOM 620 C CA . ILE A 1 82 ? -10.475 -1.310 2.512 1.00 98.50 82 ILE A CA 1
ATOM 621 C C . ILE A 1 82 ? -8.992 -0.947 2.478 1.00 98.50 82 ILE A C 1
ATOM 623 O O . ILE A 1 82 ? -8.477 -0.330 3.411 1.00 98.50 82 ILE A O 1
ATOM 627 N N . VAL A 1 83 ? -8.295 -1.325 1.408 1.00 98.56 83 VAL A N 1
ATOM 628 C CA . VAL A 1 83 ? -6.857 -1.070 1.267 1.00 98.56 83 VAL A CA 1
ATOM 629 C C . VAL A 1 83 ? -6.606 0.170 0.413 1.00 98.56 83 VAL A C 1
ATOM 631 O O . VAL A 1 83 ? -7.093 0.270 -0.711 1.00 98.56 83 VAL A O 1
ATOM 634 N N . ILE A 1 84 ? -5.805 1.099 0.932 1.00 98.19 84 ILE A N 1
ATOM 635 C CA . ILE A 1 84 ? -5.313 2.281 0.221 1.00 98.19 84 ILE A CA 1
ATOM 636 C C . ILE A 1 84 ? -3.793 2.180 0.107 1.00 98.19 84 ILE A C 1
ATOM 638 O O . ILE A 1 84 ? -3.091 1.928 1.090 1.00 98.19 84 ILE A O 1
ATOM 642 N N . MET A 1 85 ? -3.272 2.407 -1.093 1.00 97.44 85 MET A N 1
ATOM 643 C CA . MET A 1 85 ? -1.846 2.294 -1.373 1.00 97.44 85 MET A CA 1
ATOM 644 C C . MET A 1 85 ? -1.306 3.469 -2.178 1.00 97.44 85 MET A C 1
ATOM 646 O O . MET A 1 85 ? -1.986 4.017 -3.046 1.00 97.44 85 MET A O 1
ATOM 650 N N . ALA A 1 86 ? -0.048 3.822 -1.929 1.00 97.25 86 ALA A N 1
ATOM 651 C CA . ALA A 1 86 ? 0.645 4.819 -2.735 1.00 97.25 86 ALA A CA 1
ATOM 652 C C . ALA A 1 86 ? 0.899 4.304 -4.164 1.00 97.25 86 ALA A C 1
ATOM 654 O O . ALA A 1 86 ? 1.257 3.141 -4.372 1.00 97.25 86 ALA A O 1
ATOM 655 N N . ALA A 1 87 ? 0.789 5.197 -5.149 1.00 95.38 87 ALA A N 1
ATOM 656 C CA . ALA A 1 87 ? 1.175 4.931 -6.537 1.00 95.38 87 ALA A CA 1
ATOM 657 C C . ALA A 1 87 ? 2.702 4.800 -6.741 1.00 95.38 87 ALA A C 1
ATOM 659 O O . ALA A 1 87 ? 3.151 4.461 -7.831 1.00 95.38 87 ALA A O 1
ATOM 660 N N . GLY A 1 88 ? 3.500 5.029 -5.693 1.00 95.06 88 GLY A N 1
ATOM 661 C CA . GLY A 1 88 ? 4.956 5.117 -5.770 1.00 95.06 88 GLY A CA 1
ATOM 662 C C . GLY A 1 88 ? 5.428 6.514 -6.179 1.00 95.06 88 GLY A C 1
ATOM 663 O O . GLY A 1 88 ? 4.703 7.267 -6.821 1.00 95.06 88 GLY A O 1
ATOM 664 N N . ASN A 1 89 ? 6.655 6.869 -5.793 1.00 95.00 89 ASN A N 1
ATOM 665 C CA . ASN A 1 89 ? 7.209 8.210 -6.024 1.00 95.00 89 ASN A CA 1
ATOM 666 C C . ASN A 1 89 ? 8.063 8.295 -7.300 1.00 95.00 89 ASN A C 1
ATOM 668 O O . ASN A 1 89 ? 8.961 9.134 -7.393 1.00 95.00 89 ASN A O 1
ATOM 672 N N . GLY A 1 90 ? 7.861 7.385 -8.253 1.00 93.25 90 GLY A N 1
ATOM 673 C CA . GLY A 1 90 ? 8.552 7.414 -9.539 1.00 93.25 90 GLY A CA 1
ATOM 674 C C . GLY A 1 90 ? 7.642 7.957 -10.637 1.00 93.25 90 GLY A C 1
ATOM 675 O O . GLY A 1 90 ? 6.435 7.727 -10.593 1.00 93.25 90 GLY A O 1
ATOM 676 N N . PRO A 1 91 ? 8.201 8.652 -11.640 1.00 90.94 91 PRO A N 1
ATOM 677 C CA . PRO A 1 91 ? 7.451 9.158 -12.786 1.00 90.94 91 PRO A CA 1
ATOM 678 C C . PRO A 1 91 ? 7.238 8.049 -13.834 1.00 90.94 91 PRO A C 1
ATOM 680 O O . PRO A 1 91 ? 7.599 8.213 -14.997 1.00 90.94 91 PRO A O 1
ATOM 683 N N . GLU A 1 92 ? 6.744 6.887 -13.407 1.00 92.25 92 GLU A N 1
ATOM 684 C CA . GLU A 1 92 ? 6.632 5.703 -14.262 1.00 92.25 92 GLU A CA 1
ATOM 685 C C . GLU A 1 92 ? 5.297 5.645 -15.004 1.00 92.25 92 GLU A C 1
ATOM 687 O O . GLU A 1 92 ? 4.231 5.833 -14.421 1.00 92.25 92 GLU A O 1
ATOM 692 N N . ASP A 1 93 ? 5.369 5.303 -16.290 1.00 93.38 93 ASP A N 1
ATOM 693 C CA . ASP A 1 93 ? 4.218 4.881 -17.082 1.00 93.38 93 ASP A CA 1
ATOM 694 C C . ASP A 1 93 ? 3.998 3.375 -16.879 1.00 93.38 93 ASP A C 1
ATOM 696 O O . ASP A 1 93 ? 4.695 2.543 -17.467 1.00 93.38 93 ASP A O 1
ATOM 700 N N . LEU A 1 94 ? 3.031 3.021 -16.029 1.00 92.38 94 LEU A N 1
ATOM 701 C CA . LEU A 1 94 ? 2.705 1.624 -15.727 1.00 92.38 94 LEU A CA 1
ATOM 702 C C . LEU A 1 94 ? 2.002 0.903 -16.891 1.00 92.38 94 LEU A C 1
ATOM 704 O O . LEU A 1 94 ? 1.919 -0.328 -16.872 1.00 92.38 94 LEU A O 1
ATOM 708 N N . ASP A 1 95 ? 1.555 1.615 -17.928 1.00 93.38 95 ASP A N 1
ATOM 709 C CA . ASP A 1 95 ? 1.005 0.996 -19.137 1.00 93.38 95 ASP A CA 1
ATOM 710 C C . ASP A 1 95 ? 2.105 0.503 -20.082 1.00 93.38 95 ASP A C 1
ATOM 712 O O . ASP A 1 95 ? 1.875 -0.409 -20.892 1.00 93.38 95 ASP A O 1
ATOM 716 N N . HIS A 1 96 ? 3.331 1.011 -19.920 1.00 94.56 96 HIS A N 1
ATOM 717 C CA . HIS A 1 96 ? 4.488 0.594 -20.697 1.00 94.56 96 HIS A CA 1
ATOM 718 C C . HIS A 1 96 ? 4.693 -0.932 -20.656 1.00 94.56 96 HIS A C 1
ATOM 720 O O . HIS A 1 96 ? 4.536 -1.591 -19.627 1.00 94.56 96 HIS A O 1
ATOM 726 N N . LYS A 1 97 ? 5.118 -1.522 -21.783 1.00 94.69 97 LYS A N 1
ATOM 727 C CA . LYS A 1 97 ? 5.250 -2.986 -21.960 1.00 94.69 97 LYS A CA 1
ATOM 728 C C . LYS A 1 97 ? 6.127 -3.692 -20.916 1.00 94.69 97 LYS A C 1
ATOM 730 O O . LYS A 1 97 ? 5.947 -4.887 -20.688 1.00 94.69 97 LYS A O 1
ATOM 735 N N . LEU A 1 98 ? 7.052 -2.961 -20.286 1.00 93.69 98 LEU A N 1
ATOM 736 C CA . LEU A 1 98 ? 7.890 -3.458 -19.184 1.00 93.69 98 LEU A CA 1
ATOM 737 C C . LEU A 1 98 ? 7.060 -3.940 -17.987 1.00 93.69 98 LEU A C 1
ATOM 739 O O . LEU A 1 98 ? 7.505 -4.818 -17.258 1.00 93.69 98 LEU A O 1
ATOM 743 N N . TYR A 1 99 ? 5.853 -3.405 -17.820 1.00 93.44 99 TYR A N 1
ATOM 744 C CA . TYR A 1 99 ? 4.936 -3.720 -16.730 1.00 93.44 99 TYR A CA 1
ATOM 745 C C . TYR A 1 99 ? 3.813 -4.677 -17.147 1.00 93.44 99 TYR A C 1
ATOM 747 O O . TYR A 1 99 ? 2.875 -4.885 -16.384 1.00 93.44 99 TYR A O 1
ATOM 755 N N . SER A 1 100 ? 3.894 -5.290 -18.334 1.00 92.81 100 SER A N 1
ATOM 756 C CA . SER A 1 100 ? 2.858 -6.208 -18.831 1.00 92.81 100 SER A CA 1
ATOM 757 C C . SER A 1 100 ? 2.608 -7.390 -17.890 1.00 92.81 100 SER A C 1
ATOM 759 O O . SER A 1 100 ? 1.460 -7.677 -17.583 1.00 92.81 100 SER A O 1
ATOM 761 N N . GLU A 1 101 ? 3.654 -8.022 -17.352 1.00 91.25 101 GLU A N 1
ATOM 762 C CA . GLU A 1 101 ? 3.496 -9.095 -16.357 1.00 91.25 101 GLU A CA 1
ATOM 763 C C . GLU A 1 101 ? 2.838 -8.608 -15.062 1.00 91.25 101 GLU A C 1
ATOM 765 O O . GLU A 1 101 ? 2.080 -9.339 -14.435 1.00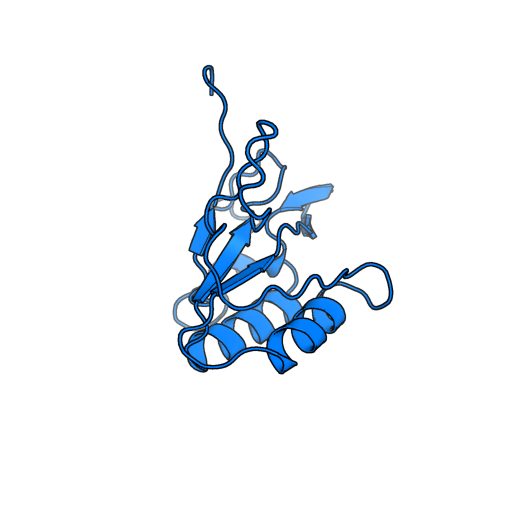 91.25 101 GLU A O 1
ATOM 770 N N . TYR A 1 102 ? 3.115 -7.370 -14.650 1.00 92.62 102 TYR A N 1
ATOM 771 C CA . TYR A 1 102 ? 2.500 -6.770 -13.469 1.00 92.62 102 TYR A CA 1
ATOM 772 C C . TYR A 1 102 ? 1.016 -6.456 -13.696 1.00 92.62 102 TYR A C 1
ATOM 774 O O . TYR A 1 102 ? 0.198 -6.764 -12.833 1.00 92.62 102 TYR A O 1
ATOM 782 N N . ARG A 1 103 ? 0.669 -5.921 -14.871 1.00 91.00 103 ARG A N 1
ATOM 783 C CA . ARG A 1 103 ? -0.708 -5.627 -15.291 1.00 91.00 103 ARG A CA 1
ATOM 784 C C . ARG A 1 103 ? -1.516 -6.850 -15.726 1.00 91.00 103 ARG A C 1
ATOM 786 O O . ARG A 1 103 ? -2.673 -6.680 -16.061 1.00 91.00 103 ARG A O 1
ATOM 793 N N . ASN A 1 104 ? -0.930 -8.043 -15.763 1.00 89.69 104 ASN A N 1
ATOM 794 C CA . ASN A 1 104 ? -1.616 -9.280 -16.153 1.00 89.69 104 ASN A CA 1
ATOM 795 C C . ASN A 1 104 ? -1.608 -10.309 -15.005 1.00 89.69 104 ASN A C 1
ATOM 797 O O . ASN A 1 104 ? -1.563 -11.516 -15.244 1.00 89.69 104 ASN A O 1
ATOM 801 N N . ARG A 1 105 ? -1.562 -9.850 -13.746 1.00 88.50 105 ARG A N 1
ATOM 802 C CA . ARG A 1 105 ? -1.619 -10.737 -12.574 1.00 88.50 105 ARG A CA 1
ATOM 803 C C . ARG A 1 105 ? -3.064 -11.151 -12.301 1.00 88.50 105 ARG A C 1
ATOM 805 O O . ARG A 1 105 ? -3.860 -10.305 -11.932 1.00 88.50 105 ARG A O 1
ATOM 812 N N . ASN A 1 106 ? -3.367 -12.444 -12.405 1.00 72.19 106 ASN A N 1
ATOM 813 C CA . ASN A 1 106 ? -4.729 -13.006 -12.354 1.00 72.19 106 ASN A CA 1
ATOM 814 C C . ASN A 1 106 ? -5.626 -12.539 -13.518 1.00 72.19 106 ASN A C 1
ATOM 816 O O . ASN A 1 106 ? -5.188 -11.787 -14.387 1.00 72.19 106 ASN A O 1
ATOM 820 N N . ASP A 1 107 ? -6.862 -13.044 -13.559 1.00 63.16 107 ASP A N 1
ATOM 821 C CA . ASP A 1 107 ? -7.788 -12.854 -14.684 1.00 63.16 107 ASP A CA 1
ATOM 822 C C . ASP A 1 107 ? -8.201 -11.382 -14.896 1.00 63.16 107 ASP A C 1
ATOM 824 O O . ASP A 1 107 ? -8.591 -11.015 -16.003 1.00 63.16 107 ASP A O 1
ATOM 828 N N . ASP A 1 108 ? -8.090 -10.534 -13.868 1.00 68.56 108 ASP A N 1
ATOM 829 C CA . ASP A 1 108 ? -8.534 -9.134 -13.872 1.00 68.56 108 ASP A CA 1
ATOM 830 C C . ASP A 1 108 ? -7.444 -8.100 -13.534 1.00 68.56 108 ASP A C 1
ATOM 832 O O . ASP A 1 108 ? -7.717 -6.902 -13.608 1.00 68.56 108 ASP A O 1
ATOM 836 N N . ALA A 1 109 ? -6.211 -8.518 -13.211 1.00 78.12 109 ALA A N 1
ATOM 837 C CA . ALA A 1 109 ? -5.123 -7.617 -12.803 1.00 78.12 109 ALA A CA 1
ATOM 838 C C . ALA A 1 109 ? -5.394 -6.776 -11.546 1.00 78.12 109 ALA A C 1
ATOM 840 O O . ALA A 1 109 ? -4.619 -5.861 -11.241 1.00 78.12 109 ALA A O 1
ATOM 841 N N . ASP A 1 110 ? -6.453 -7.092 -10.802 1.00 91.12 110 ASP A N 1
ATOM 842 C CA . ASP A 1 110 ? -6.982 -6.239 -9.747 1.00 91.12 110 ASP A CA 1
ATOM 843 C C . ASP A 1 110 ? -6.809 -6.895 -8.371 1.00 91.12 110 ASP A C 1
ATOM 845 O O . ASP A 1 110 ? -7.350 -7.961 -8.069 1.00 91.12 110 ASP A O 1
ATOM 849 N N . ASN A 1 111 ? -6.032 -6.243 -7.500 1.00 95.06 111 ASN A N 1
ATOM 850 C CA . ASN A 1 111 ? -5.916 -6.652 -6.100 1.00 95.06 111 ASN A CA 1
ATOM 851 C C . ASN A 1 111 ? -6.952 -5.970 -5.191 1.00 95.06 111 ASN A C 1
ATOM 853 O O . ASN A 1 111 ? -6.879 -6.124 -3.975 1.00 95.06 111 ASN A O 1
ATOM 857 N N . GLY A 1 112 ? -7.894 -5.209 -5.753 1.00 95.94 112 GLY A N 1
ATOM 858 C CA . GLY A 1 112 ? -8.982 -4.520 -5.061 1.00 95.94 112 GLY A CA 1
ATOM 859 C C . GLY A 1 112 ? -8.562 -3.271 -4.282 1.00 95.94 112 GLY A C 1
ATOM 860 O O . GLY A 1 112 ? -9.399 -2.671 -3.605 1.00 95.94 112 GLY A O 1
ATOM 861 N N . ALA A 1 113 ? -7.282 -2.885 -4.308 1.00 97.19 113 ALA A N 1
ATOM 862 C CA . ALA A 1 113 ? -6.797 -1.733 -3.556 1.00 97.19 113 ALA A CA 1
ATOM 863 C C . ALA A 1 113 ? -7.039 -0.409 -4.290 1.00 97.19 113 ALA A C 1
ATOM 865 O O . ALA A 1 113 ? -6.925 -0.300 -5.510 1.00 97.19 113 ALA A O 1
ATOM 866 N N . ILE A 1 114 ? -7.270 0.651 -3.519 1.00 97.88 114 ILE A N 1
ATOM 867 C CA . ILE A 1 114 ? -7.348 2.018 -4.029 1.00 97.88 114 ILE A CA 1
ATOM 868 C C . ILE A 1 114 ? -5.926 2.570 -4.143 1.00 97.88 114 ILE A C 1
ATOM 870 O O . ILE A 1 114 ? -5.261 2.837 -3.138 1.00 97.88 114 ILE A O 1
ATOM 874 N N . ARG A 1 115 ? -5.454 2.767 -5.376 1.00 95.31 115 ARG A N 1
ATOM 875 C CA . ARG A 1 115 ? -4.149 3.379 -5.650 1.00 95.31 115 ARG A CA 1
ATOM 876 C C . ARG A 1 115 ? -4.260 4.899 -5.707 1.00 95.31 115 ARG A C 1
ATOM 878 O O . ARG A 1 115 ? -5.056 5.437 -6.470 1.00 95.31 115 ARG A O 1
ATOM 885 N N . VAL A 1 116 ? -3.431 5.588 -4.927 1.00 96.81 116 VAL A N 1
ATOM 886 C CA . VAL A 1 116 ? -3.466 7.048 -4.778 1.00 96.81 116 VAL A CA 1
ATOM 887 C C . VAL A 1 116 ? -2.123 7.652 -5.178 1.00 96.81 116 VAL A C 1
ATOM 889 O O . VAL A 1 116 ? -1.082 7.329 -4.601 1.00 96.81 116 VAL A O 1
ATOM 892 N N . GLY A 1 117 ? -2.152 8.521 -6.190 1.00 94.19 117 GLY A N 1
ATOM 893 C CA . GLY A 1 117 ? -1.023 9.366 -6.576 1.00 94.19 117 GLY A CA 1
ATOM 894 C C . GLY A 1 117 ? -0.954 10.647 -5.745 1.00 94.19 117 GLY A C 1
ATOM 895 O O . GLY A 1 117 ? -1.929 11.043 -5.108 1.00 94.19 117 GLY A O 1
ATOM 896 N N . ALA A 1 118 ? 0.203 11.301 -5.772 1.00 90.88 118 ALA A N 1
ATOM 897 C CA . ALA A 1 118 ? 0.389 12.635 -5.215 1.00 90.88 118 ALA A CA 1
ATOM 898 C C . ALA A 1 118 ? 0.563 13.645 -6.355 1.00 90.88 118 ALA A C 1
ATOM 900 O O . ALA A 1 118 ? 1.147 13.318 -7.386 1.00 90.88 118 ALA A O 1
ATOM 901 N N . GLY A 1 119 ? 0.073 14.863 -6.145 1.00 88.44 119 GLY A N 1
ATOM 902 C CA . GLY A 1 119 ? 0.241 15.992 -7.055 1.00 88.44 119 GLY A CA 1
ATOM 903 C C . GLY A 1 119 ? 0.480 17.270 -6.263 1.00 88.44 119 GLY A C 1
ATOM 904 O O . GLY A 1 119 ? 0.198 17.328 -5.059 1.00 88.44 119 GLY A O 1
ATOM 905 N N . ASP A 1 120 ? 1.017 18.285 -6.926 1.00 88.75 120 ASP A N 1
ATOM 906 C CA . ASP A 1 120 ? 1.176 19.618 -6.358 1.00 88.75 120 ASP A CA 1
ATOM 907 C C . ASP A 1 120 ? 0.382 20.649 -7.167 1.00 88.75 120 ASP A C 1
ATOM 909 O O . ASP A 1 120 ? -0.295 20.339 -8.134 1.00 88.75 120 ASP A O 1
ATOM 913 N N . LYS A 1 121 ? 0.418 21.919 -6.767 1.00 90.44 121 LYS A N 1
ATOM 914 C CA . LYS A 1 121 ? -0.365 22.956 -7.458 1.00 90.44 121 LYS A CA 1
ATOM 915 C C . LYS A 1 121 ? 0.046 23.197 -8.924 1.00 90.44 121 LYS A C 1
ATOM 917 O O . LYS A 1 121 ? -0.642 23.946 -9.612 1.00 90.44 121 LYS A O 1
ATOM 922 N N . ASN A 1 122 ? 1.209 22.709 -9.350 1.00 87.56 122 ASN A N 1
ATOM 923 C CA . ASN A 1 122 ? 1.789 22.960 -10.669 1.00 87.56 122 ASN A CA 1
ATOM 924 C C . ASN A 1 122 ? 1.872 21.687 -11.531 1.00 87.56 122 ASN A C 1
ATOM 926 O O . ASN A 1 122 ? 2.392 21.772 -12.646 1.00 87.56 122 ASN A O 1
ATOM 930 N N . THR A 1 123 ? 1.423 20.540 -11.017 1.00 69.12 123 THR A N 1
ATOM 931 C CA . THR A 1 123 ? 1.494 19.218 -11.654 1.00 69.12 123 THR A CA 1
ATOM 932 C C . THR A 1 123 ? 0.177 18.481 -11.487 1.00 69.12 123 THR A C 1
ATOM 934 O O . THR A 1 123 ? -0.301 17.949 -12.511 1.00 69.12 123 THR A O 1
#

Sequence (123 aa):
MYPKDMGLGIKGLVHGADTFYGVSEAPAGRVNGIAKALKYLRAGDVFIYELQSMGPPNRYVPADYQKAVWDITKEATDAGIIVIMAAGNGPEDLDHKLYSEYRNRNDDADNGAIRVGAGDKNT

Radius of gyration: 15.78 Å; chains: 1; bounding box: 30×36×42 Å

pLDDT: mean 92.42, std 6.46, range [63.16, 98.69]

Secondary structure (DSSP, 8-state):
------SSS---TTTT-S------STTT-HHHHHHHHHTT--TT-EEEE--EEEETTTEEEEGGGSHHHHHHHHHHHHTT-EEEEE--SS---TTSGGGHHHHTSTTT-----EEE----TT-